Protein AF-A0A6G1SBU9-F1 (afdb_monomer)

Solvent-accessible surface area (backbone atoms only — not comparable to full-atom values): 5560 Å² total; per-residue (Å²): 128,85,76,82,68,71,67,60,79,67,58,42,34,55,51,38,21,52,52,28,23,51,51,21,31,54,54,24,31,58,53,29,31,54,51,21,40,71,75,35,59,92,93,43,31,70,62,36,14,54,49,35,21,64,63,46,6,53,53,39,7,52,53,33,16,53,50,33,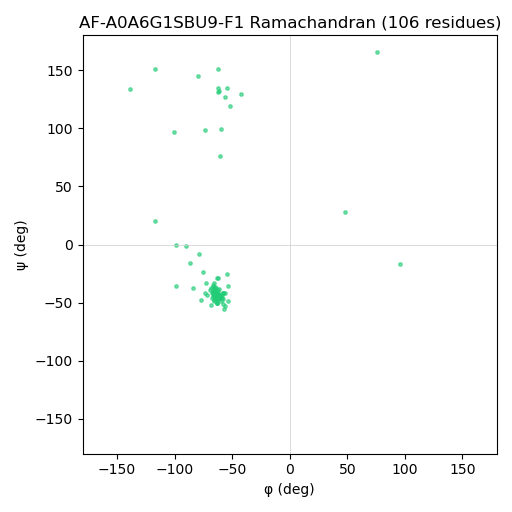31,43,27,41,49,44,33,49,50,47,34,70,73,64,75,52,93,52,74,65,45,57,54,50,16,50,51,49,37,52,49,58,58,46,61,76,70,50,90,130

pLDDT: mean 87.03, std 11.79, range [35.06, 96.56]

Structure (mmCIF, N/CA/C/O backbone):
data_AF-A0A6G1SBU9-F1
#
_entry.id   AF-A0A6G1SBU9-F1
#
loop_
_atom_site.group_PDB
_atom_site.id
_atom_site.type_sy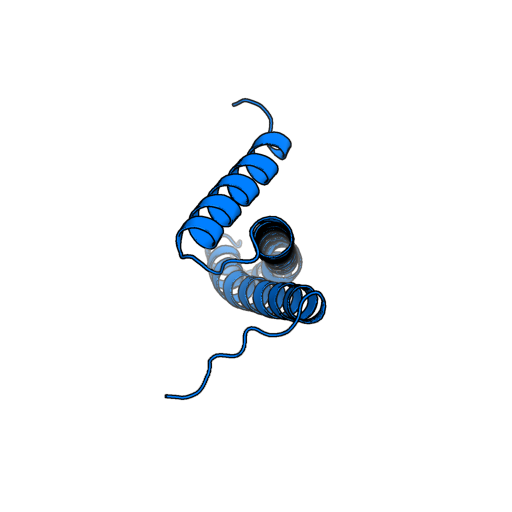mbol
_atom_site.label_atom_id
_atom_site.label_alt_id
_atom_site.label_comp_id
_atom_site.label_asym_id
_atom_site.label_entity_id
_atom_site.label_seq_id
_atom_site.pdbx_PDB_ins_code
_atom_site.Cartn_x
_atom_site.Cartn_y
_atom_site.Cartn_z
_atom_site.occupancy
_atom_site.B_iso_or_equiv
_atom_site.auth_seq_id
_atom_site.auth_comp_id
_atom_site.auth_asym_id
_atom_site.auth_atom_id
_atom_site.pdbx_PDB_model_num
ATOM 1 N N . MET A 1 1 ? 21.109 -22.240 -9.645 1.00 37.34 1 MET A N 1
ATOM 2 C CA . MET A 1 1 ? 20.525 -21.062 -8.979 1.00 37.34 1 MET A CA 1
ATOM 3 C C . MET A 1 1 ? 19.220 -20.836 -9.688 1.00 37.34 1 MET A C 1
ATOM 5 O O . MET A 1 1 ? 19.272 -20.622 -10.890 1.00 37.34 1 MET A O 1
ATOM 9 N N . GLU A 1 2 ? 18.099 -21.092 -9.016 1.00 35.06 2 GLU A N 1
ATOM 10 C CA . GLU A 1 2 ? 16.778 -20.955 -9.627 1.00 35.06 2 GLU A CA 1
ATOM 11 C C . GLU A 1 2 ? 16.678 -19.568 -10.245 1.00 35.06 2 GLU A C 1
ATOM 13 O O . GLU A 1 2 ? 16.884 -18.556 -9.573 1.00 35.06 2 GLU A O 1
ATOM 18 N N . GLU A 1 3 ? 16.467 -19.544 -11.554 1.00 39.59 3 GLU A N 1
ATOM 19 C CA . GLU A 1 3 ? 16.131 -18.342 -12.283 1.00 39.59 3 GLU A CA 1
ATOM 20 C C . GLU A 1 3 ? 14.836 -17.840 -11.654 1.00 39.59 3 GLU A C 1
ATOM 22 O O . GLU A 1 3 ? 13.767 -18.406 -11.892 1.00 39.59 3 GLU A O 1
ATOM 27 N N . TYR A 1 4 ? 14.955 -16.846 -10.765 1.00 46.00 4 TYR A N 1
ATOM 28 C CA . TYR A 1 4 ? 13.854 -16.024 -10.277 1.00 46.00 4 TYR A CA 1
ATOM 29 C C . TYR A 1 4 ? 13.272 -15.336 -11.510 1.00 46.00 4 TYR A C 1
ATOM 31 O O . TYR A 1 4 ? 13.588 -14.195 -11.839 1.00 46.00 4 TYR A O 1
ATOM 39 N N . THR A 1 5 ? 12.521 -16.110 -12.283 1.00 52.94 5 THR A N 1
ATOM 40 C CA . THR A 1 5 ? 11.896 -15.683 -13.515 1.00 52.94 5 THR A CA 1
ATOM 41 C C . THR A 1 5 ? 10.760 -14.820 -13.028 1.00 52.94 5 THR A C 1
ATOM 43 O O . THR A 1 5 ? 9.754 -15.326 -12.531 1.00 52.94 5 THR A O 1
ATOM 46 N N . ARG A 1 6 ? 10.997 -13.507 -13.040 1.00 60.19 6 ARG A N 1
ATOM 47 C CA . ARG A 1 6 ? 10.010 -12.490 -12.700 1.00 60.19 6 ARG A CA 1
ATOM 48 C C . ARG A 1 6 ? 8.690 -12.888 -13.356 1.00 60.19 6 ARG A C 1
ATOM 50 O O . ARG A 1 6 ? 8.676 -13.198 -14.549 1.00 60.19 6 ARG A O 1
ATOM 57 N N . GLU A 1 7 ? 7.600 -12.900 -12.594 1.00 67.38 7 GLU A N 1
ATOM 58 C CA . GLU A 1 7 ? 6.302 -13.197 -13.190 1.00 67.38 7 GLU A CA 1
ATOM 59 C C . GLU A 1 7 ? 6.047 -12.246 -14.370 1.00 67.38 7 GLU A C 1
ATOM 61 O O . GLU A 1 7 ? 6.307 -11.038 -14.254 1.00 67.38 7 GLU A O 1
ATOM 66 N N . PRO A 1 8 ? 5.569 -12.759 -15.517 1.00 77.06 8 PRO A N 1
ATOM 67 C CA . PRO A 1 8 ? 5.396 -11.941 -16.702 1.00 77.06 8 PRO A CA 1
ATOM 68 C C . PRO A 1 8 ? 4.380 -10.827 -16.432 1.00 77.06 8 PRO A C 1
ATOM 70 O O . PRO A 1 8 ? 3.268 -11.061 -15.950 1.00 77.06 8 PRO A O 1
ATOM 73 N N . CYS A 1 9 ? 4.738 -9.591 -16.782 1.00 82.19 9 CYS A N 1
ATOM 74 C CA . CYS A 1 9 ? 3.768 -8.503 -16.855 1.00 82.19 9 CYS A CA 1
ATOM 75 C C . CYS A 1 9 ? 2.720 -8.871 -17.932 1.00 82.19 9 CYS A C 1
ATOM 77 O O . CYS A 1 9 ? 3.113 -9.274 -19.028 1.00 82.19 9 CYS A O 1
ATOM 79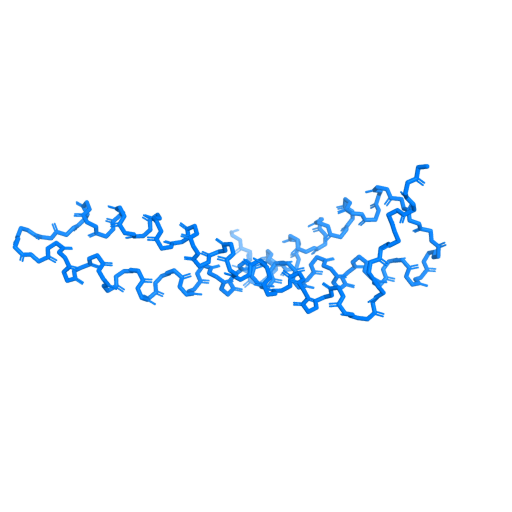 N N . PRO A 1 10 ? 1.403 -8.754 -17.671 1.00 84.56 10 PRO A N 1
ATOM 80 C CA . PRO A 1 10 ? 0.774 -7.994 -16.589 1.00 84.56 10 PRO A CA 1
ATOM 81 C C . PRO A 1 10 ? 0.354 -8.810 -15.353 1.00 84.56 10 PRO A C 1
ATOM 83 O O . PRO A 1 10 ? -0.187 -8.215 -14.424 1.00 84.56 10 PRO A O 1
ATOM 86 N N . TYR A 1 11 ? 0.571 -10.130 -15.315 1.00 87.06 11 TYR A N 1
ATOM 87 C CA . TYR A 1 11 ? 0.057 -10.995 -14.240 1.00 87.06 11 TYR A CA 1
ATOM 88 C C . TYR A 1 11 ? 0.555 -10.554 -12.858 1.00 87.06 11 TYR A C 1
ATOM 90 O O . TYR A 1 11 ? -0.235 -10.397 -11.927 1.00 87.06 11 TYR A O 1
ATOM 98 N N . ARG A 1 12 ? 1.835 -10.182 -12.793 1.00 86.69 12 ARG A N 1
ATOM 99 C CA . ARG A 1 12 ? 2.488 -9.629 -11.605 1.00 86.69 12 ARG A CA 1
ATOM 100 C C . ARG A 1 12 ? 1.779 -8.416 -11.001 1.00 86.69 12 ARG A C 1
ATOM 102 O O . ARG A 1 12 ? 1.742 -8.263 -9.790 1.00 86.69 12 ARG A O 1
ATOM 109 N N . ILE A 1 13 ? 1.193 -7.547 -11.830 1.00 89.00 13 ILE A N 1
ATOM 110 C CA . ILE A 1 13 ? 0.462 -6.368 -11.339 1.00 89.00 13 ILE A CA 1
ATOM 111 C C . ILE A 1 13 ? -0.778 -6.818 -10.560 1.00 89.00 13 ILE A C 1
ATOM 113 O O . ILE A 1 13 ? -1.091 -6.248 -9.520 1.00 89.00 13 ILE A O 1
ATOM 117 N N . GLY A 1 14 ? -1.482 -7.838 -11.057 1.00 90.88 14 GLY A N 1
ATOM 118 C CA . GLY A 1 14 ? -2.645 -8.401 -10.377 1.00 90.88 14 GLY A CA 1
ATOM 119 C C . GLY A 1 14 ? -2.274 -9.045 -9.044 1.00 90.88 14 GLY A C 1
ATOM 120 O O . GLY A 1 14 ? -2.933 -8.772 -8.039 1.00 90.88 14 GLY A O 1
ATOM 121 N N . ASP A 1 15 ? -1.201 -9.839 -9.031 1.00 92.00 15 ASP A N 1
ATOM 122 C CA . ASP A 1 15 ? -0.718 -10.500 -7.816 1.00 92.00 15 ASP A CA 1
ATOM 123 C C . ASP A 1 15 ? -0.226 -9.489 -6.765 1.00 92.00 15 ASP A C 1
ATOM 125 O O . ASP A 1 15 ? -0.635 -9.546 -5.603 1.00 92.00 15 ASP A O 1
ATOM 129 N N . ASP A 1 16 ? 0.534 -8.470 -7.178 1.00 92.31 16 ASP A N 1
ATOM 130 C CA . ASP A 1 16 ? 1.025 -7.412 -6.286 1.00 92.31 16 ASP A CA 1
ATOM 131 C C . ASP A 1 16 ? -0.116 -6.549 -5.720 1.00 92.31 16 ASP A C 1
ATOM 133 O O . ASP A 1 16 ? -0.096 -6.176 -4.547 1.00 92.31 16 ASP A O 1
ATOM 137 N N . ILE A 1 17 ? -1.157 -6.249 -6.509 1.00 94.62 17 ILE A N 1
ATOM 138 C CA . ILE A 1 17 ? -2.348 -5.536 -6.011 1.00 94.62 17 ILE A CA 1
ATOM 139 C C . ILE A 1 17 ? -3.080 -6.383 -4.968 1.00 94.62 17 ILE A C 1
ATOM 141 O O . ILE A 1 17 ? -3.471 -5.866 -3.916 1.00 94.62 17 ILE A O 1
ATOM 145 N N . GLY A 1 18 ? -3.289 -7.670 -5.257 1.00 94.31 18 GLY A N 1
ATOM 146 C CA . GLY A 1 18 ? -4.016 -8.587 -4.382 1.00 94.31 18 GLY A CA 1
ATOM 147 C C . GLY A 1 18 ? -3.281 -8.836 -3.068 1.00 94.31 18 GLY A C 1
ATOM 148 O O . GLY A 1 18 ? -3.866 -8.697 -1.988 1.00 94.31 18 GLY A O 1
ATOM 149 N N . SER A 1 19 ? -1.987 -9.141 -3.148 1.00 94.25 19 SER A N 1
ATOM 150 C CA . SER A 1 19 ? -1.138 -9.367 -1.980 1.00 94.25 19 SER A CA 1
ATOM 151 C C . SER A 1 19 ? -0.981 -8.094 -1.142 1.00 94.25 19 SER A C 1
ATOM 153 O O . SER A 1 19 ? -1.159 -8.150 0.078 1.00 94.25 19 SER A O 1
ATOM 155 N N . ALA A 1 20 ? -0.780 -6.924 -1.761 1.00 95.19 20 ALA A N 1
ATOM 156 C CA . ALA A 1 20 ? -0.718 -5.651 -1.042 1.00 95.19 20 ALA A CA 1
ATOM 157 C C . ALA A 1 20 ? -2.056 -5.290 -0.376 1.00 95.19 20 ALA A C 1
ATOM 159 O O . ALA A 1 20 ? -2.070 -4.827 0.768 1.00 95.19 20 ALA A O 1
ATOM 160 N N . PHE A 1 21 ? -3.190 -5.546 -1.039 1.00 96.50 21 PHE A N 1
ATOM 161 C CA . PHE A 1 21 ? -4.513 -5.371 -0.438 1.00 96.50 21 PHE A CA 1
ATOM 162 C C . PHE A 1 21 ? -4.683 -6.248 0.805 1.00 96.50 21 PHE A C 1
ATOM 164 O O . PHE A 1 21 ? -5.094 -5.754 1.858 1.00 96.50 21 PHE A O 1
ATOM 171 N N . ALA A 1 22 ? -4.338 -7.534 0.700 1.00 96.56 22 ALA A N 1
ATOM 172 C CA . ALA A 1 22 ? -4.426 -8.477 1.808 1.00 96.56 22 ALA A CA 1
ATOM 173 C C . ALA A 1 22 ? -3.531 -8.047 2.981 1.00 96.56 22 ALA A C 1
ATOM 175 O O . ALA A 1 22 ? -3.999 -7.995 4.120 1.00 96.56 22 ALA A O 1
ATOM 176 N N . MET A 1 23 ? -2.282 -7.652 2.707 1.00 95.69 23 MET A N 1
ATOM 177 C CA . MET A 1 23 ? -1.367 -7.116 3.721 1.00 95.69 23 MET A CA 1
ATOM 178 C C . MET A 1 23 ? -1.945 -5.875 4.410 1.00 95.69 23 MET A C 1
ATOM 180 O O . MET A 1 23 ? -1.962 -5.804 5.641 1.00 95.69 23 MET A O 1
ATOM 184 N N . GLY A 1 24 ? -2.472 -4.917 3.643 1.00 95.06 24 GLY A N 1
ATOM 185 C CA . GLY A 1 24 ? -3.065 -3.696 4.186 1.00 95.06 24 GLY A CA 1
ATOM 186 C C . GLY A 1 24 ? -4.346 -3.949 4.986 1.00 95.06 24 GLY A C 1
ATOM 187 O O . GLY A 1 24 ? -4.574 -3.292 6.001 1.00 95.06 24 GLY A O 1
ATOM 188 N N . LEU A 1 25 ? -5.160 -4.929 4.588 1.00 96.38 25 LEU A N 1
ATOM 189 C CA . LEU A 1 25 ? -6.383 -5.302 5.298 1.00 96.38 25 LEU A CA 1
ATOM 190 C C . LEU A 1 25 ? -6.071 -6.019 6.615 1.00 96.38 25 LEU A C 1
ATOM 192 O O . LEU A 1 25 ? -6.660 -5.691 7.647 1.00 96.38 25 LEU A O 1
ATOM 196 N N . VAL A 1 26 ? -5.118 -6.954 6.613 1.00 96.31 26 VAL A N 1
ATOM 197 C CA . VAL A 1 26 ? -4.698 -7.674 7.824 1.00 96.31 26 VAL A CA 1
ATOM 198 C C . VAL A 1 26 ? -3.975 -6.725 8.780 1.00 96.31 26 VAL A C 1
ATOM 200 O O . VAL A 1 26 ? -4.403 -6.573 9.923 1.00 96.31 26 VAL A O 1
ATOM 203 N N . GLY A 1 27 ? -2.958 -5.998 8.314 1.00 94.62 27 GLY A N 1
ATOM 204 C CA . GLY A 1 27 ? -2.238 -5.021 9.136 1.00 94.62 27 GLY A CA 1
ATOM 205 C C . GLY A 1 27 ? -3.148 -3.898 9.642 1.00 94.62 27 GLY A C 1
ATOM 206 O O . GLY A 1 27 ? -3.136 -3.559 10.828 1.00 94.62 27 GLY A O 1
ATOM 207 N N . GLY A 1 28 ? -4.012 -3.377 8.768 1.00 94.44 28 GLY A N 1
ATOM 208 C CA . GLY A 1 28 ? -5.012 -2.373 9.115 1.00 94.44 28 GLY A CA 1
ATOM 209 C C . GLY A 1 28 ? -6.024 -2.888 10.135 1.00 94.44 28 GLY A C 1
ATOM 210 O O . GLY A 1 28 ? -6.360 -2.171 11.071 1.00 94.44 28 GLY A O 1
ATOM 211 N N . SER A 1 29 ? -6.498 -4.130 10.014 1.00 94.75 29 SER A N 1
ATOM 212 C CA . SER A 1 29 ? -7.462 -4.684 10.971 1.00 94.75 29 SER A CA 1
ATOM 213 C C . SER A 1 29 ? -6.853 -4.843 12.361 1.00 94.75 29 SER A C 1
ATOM 215 O O . SER A 1 29 ? -7.497 -4.457 13.331 1.00 94.75 29 SER A O 1
ATOM 217 N N . ILE A 1 30 ? -5.602 -5.295 12.476 1.00 95.38 30 ILE A N 1
ATOM 218 C CA . ILE A 1 30 ? -4.900 -5.394 13.765 1.00 95.38 30 ILE A CA 1
ATOM 219 C C . ILE A 1 30 ? -4.722 -4.001 14.387 1.00 95.38 30 ILE A C 1
ATOM 221 O O . ILE A 1 30 ? -5.108 -3.771 15.538 1.00 95.38 30 ILE A O 1
ATOM 225 N N . PHE A 1 31 ? -4.198 -3.043 13.617 1.00 93.88 31 PHE A N 1
ATOM 226 C CA . PHE A 1 31 ? -3.910 -1.697 14.117 1.00 93.88 31 PHE A CA 1
ATOM 227 C C . PHE A 1 31 ? -5.179 -0.921 14.505 1.00 93.88 31 PHE A C 1
ATOM 229 O O . PHE A 1 31 ? -5.246 -0.306 15.578 1.00 93.88 31 PHE A O 1
ATOM 236 N N . HIS A 1 32 ? -6.215 -0.977 13.662 1.00 94.62 32 HIS A N 1
ATOM 237 C CA . HIS A 1 32 ? -7.491 -0.303 13.913 1.00 94.62 32 HIS A CA 1
ATOM 238 C C . HIS A 1 32 ? -8.334 -1.025 14.966 1.00 94.62 32 HIS A C 1
ATOM 240 O O . HIS A 1 32 ? -9.104 -0.363 15.657 1.00 94.62 32 HIS A O 1
ATOM 246 N N . SER A 1 33 ? -8.139 -2.332 15.187 1.00 92.38 33 SER A N 1
ATOM 247 C CA . SER A 1 33 ? -8.738 -3.030 16.335 1.00 92.38 33 SER A CA 1
ATOM 248 C C . SER A 1 33 ? -8.204 -2.470 17.649 1.00 92.38 33 SER A C 1
ATOM 250 O O . SER A 1 33 ? -8.976 -2.090 18.531 1.00 92.38 33 SER A O 1
ATOM 252 N N . PHE A 1 34 ? -6.878 -2.362 17.775 1.00 92.81 34 PHE A N 1
ATOM 253 C CA . PHE A 1 34 ? -6.254 -1.845 18.991 1.00 92.81 34 PHE A CA 1
ATOM 254 C C . PHE A 1 34 ? -6.607 -0.373 19.226 1.00 92.81 34 PHE A C 1
ATOM 256 O O . PHE A 1 34 ? -7.022 0.013 20.322 1.00 92.81 34 PHE A O 1
ATOM 263 N N . THR A 1 35 ? -6.512 0.446 18.177 1.00 90.69 35 THR A N 1
ATOM 264 C CA . THR A 1 35 ? -6.855 1.872 18.242 1.00 90.69 35 THR A CA 1
ATOM 265 C C . THR A 1 35 ? -8.340 2.079 18.552 1.00 90.69 35 THR A C 1
ATOM 267 O O . THR A 1 35 ? -8.681 2.872 19.431 1.00 90.69 35 THR A O 1
ATOM 270 N N . GLY A 1 36 ? -9.225 1.322 17.897 1.00 90.44 36 GLY A N 1
ATOM 271 C CA . GLY A 1 36 ? -10.671 1.380 18.104 1.00 90.44 36 GLY A CA 1
ATOM 272 C C . GLY A 1 36 ? -11.099 0.919 19.495 1.00 90.44 36 GLY A C 1
ATOM 273 O O . GLY A 1 36 ? -12.036 1.484 20.053 1.00 90.44 36 GLY A O 1
ATOM 274 N N . TYR A 1 37 ? -10.390 -0.045 20.093 1.00 90.50 37 TYR A N 1
ATOM 275 C CA . TYR A 1 37 ? -10.625 -0.477 21.472 1.00 90.50 37 TYR A CA 1
ATOM 276 C C . TYR A 1 37 ? -10.126 0.550 22.499 1.00 90.50 37 TYR A C 1
ATOM 278 O O . TYR A 1 37 ? -10.814 0.818 23.487 1.00 90.50 37 TYR A O 1
ATOM 286 N N . LYS A 1 38 ? -8.945 1.145 22.270 1.00 89.88 38 LYS A N 1
ATOM 287 C CA . LYS A 1 38 ? -8.336 2.120 23.190 1.00 89.88 38 LYS A CA 1
ATOM 288 C C . LYS A 1 38 ? -9.112 3.438 23.247 1.00 89.88 38 LYS A C 1
ATOM 290 O O . LYS A 1 38 ? -9.240 4.015 24.321 1.00 89.88 38 LYS A O 1
ATOM 295 N N . ASN A 1 39 ? -9.647 3.889 22.113 1.00 89.50 39 ASN A N 1
ATOM 296 C CA . ASN A 1 39 ? -10.341 5.175 22.002 1.00 89.50 39 ASN A CA 1
ATOM 297 C C . ASN A 1 39 ? -11.857 5.092 22.279 1.00 89.50 39 ASN A C 1
ATOM 299 O O . ASN A 1 39 ? -12.545 6.109 22.228 1.00 89.50 39 ASN A O 1
ATOM 303 N N . ALA A 1 40 ? -12.397 3.903 22.565 1.00 89.06 40 ALA A N 1
ATOM 304 C CA . ALA A 1 40 ? -13.829 3.709 22.779 1.00 89.06 40 ALA A CA 1
ATOM 305 C C . ALA A 1 40 ? -14.308 4.111 24.183 1.00 89.06 40 ALA A C 1
ATOM 307 O O . ALA A 1 40 ? -13.649 3.852 25.193 1.00 89.06 40 ALA A O 1
ATOM 308 N N . ALA A 1 41 ? -15.532 4.644 24.256 1.00 85.81 41 ALA A N 1
ATOM 309 C CA . ALA A 1 41 ? -16.225 4.898 25.516 1.00 85.81 41 ALA A CA 1
ATOM 310 C C . ALA A 1 41 ? -16.486 3.596 26.307 1.00 85.81 41 ALA A C 1
ATOM 312 O O . ALA A 1 41 ? -16.661 2.509 25.739 1.00 85.81 41 ALA A O 1
ATOM 313 N N . LYS A 1 42 ? -16.536 3.700 27.645 1.00 83.50 42 LYS A N 1
ATOM 314 C CA . LYS A 1 42 ? -16.847 2.562 28.530 1.00 83.50 42 LYS A CA 1
ATOM 315 C C . LYS A 1 42 ? -18.203 1.954 28.136 1.00 83.50 42 LYS A C 1
ATOM 317 O O . LYS A 1 42 ? -19.192 2.667 28.039 1.00 83.50 42 LYS A O 1
ATOM 322 N N . GLY A 1 43 ? -18.230 0.641 27.896 1.00 83.94 43 GLY A N 1
ATOM 323 C CA . GLY A 1 43 ? -19.438 -0.110 27.521 1.00 83.94 43 GLY A CA 1
ATOM 324 C C . GLY A 1 43 ? -19.647 -0.336 26.017 1.00 83.94 43 GLY A C 1
ATOM 325 O O . GLY A 1 43 ? -20.375 -1.252 25.660 1.00 83.94 43 GLY A O 1
ATOM 326 N N . GLN A 1 44 ? -18.967 0.401 25.128 1.00 89.38 44 GLN A N 1
ATOM 327 C CA . GLN A 1 44 ? -19.102 0.234 23.664 1.00 89.38 44 GLN A CA 1
ATOM 328 C C . GLN A 1 44 ? -17.807 -0.200 22.964 1.00 89.38 44 GLN A C 1
ATOM 330 O O . GLN A 1 44 ? -17.658 -0.057 21.751 1.00 89.38 44 GLN A O 1
ATOM 335 N N . LYS A 1 45 ? -16.858 -0.763 23.717 1.00 88.81 45 LYS A N 1
ATOM 336 C CA . LYS A 1 45 ? -15.517 -1.081 23.209 1.00 88.81 45 LYS A CA 1
ATOM 337 C C . LYS A 1 45 ? -15.521 -2.043 22.023 1.00 88.81 45 LYS A C 1
ATOM 339 O O . LYS A 1 45 ? -14.856 -1.778 21.029 1.00 88.81 45 LYS A O 1
ATOM 344 N N . LEU A 1 46 ? -16.303 -3.121 22.101 1.00 89.38 46 LEU A N 1
ATOM 345 C CA . LEU A 1 46 ? -16.389 -4.113 21.023 1.00 89.38 46 LEU A CA 1
ATOM 346 C C . LEU A 1 46 ? -17.085 -3.551 19.777 1.00 89.38 46 LEU A C 1
ATOM 348 O O . LEU A 1 46 ? -16.634 -3.791 18.662 1.00 89.38 46 LEU A O 1
ATOM 352 N N . VAL A 1 47 ? -18.137 -2.750 19.958 1.00 91.50 47 VAL A N 1
ATOM 353 C CA . VAL A 1 47 ? -18.870 -2.123 18.845 1.00 91.50 47 VAL A CA 1
ATOM 354 C C . VAL A 1 47 ? -17.989 -1.101 18.123 1.00 91.50 47 VAL A C 1
ATOM 356 O O . VAL A 1 47 ? -17.923 -1.097 16.895 1.00 91.50 47 VAL A O 1
ATOM 359 N N . SER A 1 48 ? -17.265 -0.273 18.879 1.00 91.12 48 SER A N 1
ATOM 360 C CA . SER A 1 48 ? -16.319 0.709 18.339 1.00 91.12 48 SER A CA 1
ATOM 361 C C . SER A 1 48 ? -15.155 0.035 17.610 1.00 91.12 48 SER A C 1
ATOM 363 O O . SER A 1 48 ? -14.829 0.421 16.491 1.00 91.12 48 SER A O 1
ATOM 365 N N . MET A 1 49 ? -14.584 -1.023 18.195 1.00 92.19 49 MET A N 1
ATOM 366 C CA . MET A 1 49 ? -13.537 -1.829 17.565 1.00 92.19 49 MET A CA 1
ATOM 367 C C . MET A 1 49 ? -13.998 -2.387 16.213 1.00 92.19 49 MET A C 1
ATOM 369 O O . MET A 1 49 ? -13.348 -2.156 15.199 1.00 92.19 49 MET A O 1
ATOM 373 N N . MET A 1 50 ? -15.153 -3.058 16.174 1.00 92.06 50 MET A N 1
ATOM 374 C CA . MET A 1 50 ? -15.696 -3.632 14.937 1.00 92.06 50 MET A CA 1
ATOM 375 C C . MET A 1 50 ? -15.982 -2.563 13.875 1.00 92.06 50 MET A C 1
ATOM 377 O O . MET A 1 50 ? -15.736 -2.783 12.687 1.00 92.06 50 MET A O 1
ATOM 381 N N . LYS A 1 51 ? -16.479 -1.393 14.293 1.00 93.06 51 LYS A N 1
ATOM 382 C CA . LYS A 1 51 ? -16.753 -0.265 13.397 1.00 93.06 51 LYS A CA 1
ATOM 383 C C . LYS A 1 51 ? -15.469 0.306 12.793 1.00 93.06 51 LYS A C 1
ATOM 385 O O . LYS A 1 51 ? -15.417 0.498 11.579 1.00 93.06 51 LYS A O 1
ATOM 390 N N . GLU A 1 52 ? -14.444 0.551 13.608 1.00 92.94 52 GLU A N 1
ATOM 391 C CA . GLU A 1 52 ? -13.160 1.080 13.132 1.00 92.94 52 GLU A CA 1
ATOM 392 C C . GLU A 1 52 ? -12.449 0.087 12.218 1.00 92.94 52 GLU A C 1
ATOM 394 O O . GLU A 1 52 ? -11.986 0.478 11.151 1.00 92.94 52 GLU A O 1
ATOM 399 N N . VAL A 1 53 ? -12.445 -1.207 12.555 1.00 94.75 53 VAL A N 1
ATOM 400 C CA . VAL A 1 53 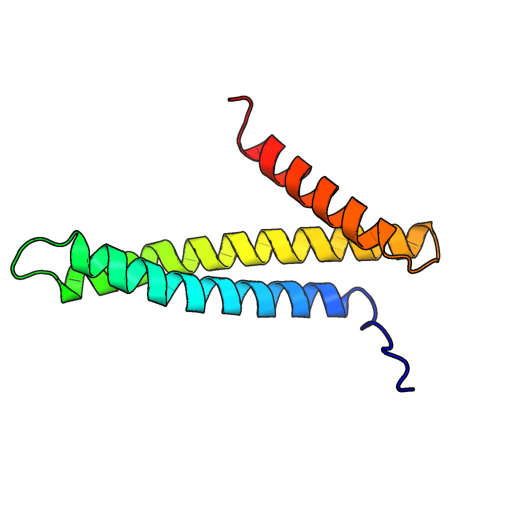? -11.898 -2.239 11.666 1.00 94.75 53 VAL A CA 1
ATOM 401 C C . VAL A 1 53 ? -12.603 -2.193 10.317 1.00 94.75 53 VAL A C 1
ATOM 403 O O . VAL A 1 53 ? -11.950 -1.982 9.304 1.00 94.75 53 VAL A O 1
ATOM 406 N N . ARG A 1 54 ? -13.936 -2.293 10.285 1.00 92.25 54 ARG A N 1
ATOM 407 C CA . ARG A 1 54 ? -14.691 -2.338 9.024 1.00 92.25 54 ARG A CA 1
ATOM 408 C C . ARG A 1 54 ? -14.458 -1.112 8.138 1.00 92.25 54 ARG A C 1
ATOM 410 O O . ARG A 1 54 ? -14.333 -1.252 6.922 1.00 92.25 54 ARG A O 1
ATOM 417 N N . MET A 1 55 ? -14.425 0.077 8.734 1.00 92.12 55 MET A N 1
ATOM 418 C CA . MET A 1 55 ? -14.322 1.329 7.984 1.00 92.12 55 MET A CA 1
ATOM 419 C C . MET A 1 55 ? -12.883 1.686 7.613 1.00 92.12 55 MET A C 1
ATOM 421 O O . MET A 1 55 ? -12.655 2.235 6.540 1.00 92.12 55 MET A O 1
ATOM 425 N N . ARG A 1 56 ? -11.909 1.420 8.489 1.00 93.88 56 ARG A N 1
ATOM 426 C CA . ARG A 1 56 ? -10.528 1.882 8.306 1.00 93.88 56 ARG A CA 1
ATOM 427 C C . ARG A 1 56 ? -9.606 0.816 7.741 1.00 93.88 56 ARG A C 1
ATOM 429 O O . ARG A 1 56 ? -8.752 1.171 6.935 1.00 93.88 56 ARG A O 1
ATOM 436 N N . SER A 1 57 ? -9.765 -0.461 8.105 1.00 93.12 57 SER A N 1
ATOM 437 C CA . SER A 1 57 ? -8.883 -1.515 7.577 1.00 93.12 57 SER A CA 1
ATOM 438 C C . SER A 1 57 ? -9.053 -1.693 6.072 1.00 93.12 57 SER A C 1
ATOM 440 O O . SER A 1 57 ? -8.071 -1.882 5.363 1.00 93.12 57 SER A O 1
ATOM 442 N N . THR A 1 58 ? -10.282 -1.549 5.572 1.00 92.62 58 THR A N 1
ATOM 443 C CA . THR A 1 58 ? -10.599 -1.590 4.139 1.00 92.62 58 THR A CA 1
ATOM 444 C C . THR A 1 58 ? -9.972 -0.412 3.396 1.00 92.62 58 THR A C 1
ATOM 446 O O . THR A 1 58 ? -9.350 -0.613 2.357 1.00 92.62 58 THR A O 1
ATOM 449 N N . LEU A 1 59 ? -10.045 0.802 3.955 1.00 94.81 59 LEU A N 1
ATOM 450 C CA . LEU A 1 59 ? -9.374 1.982 3.398 1.00 94.81 59 LEU A CA 1
ATOM 451 C C . LEU A 1 59 ? -7.851 1.812 3.367 1.00 94.81 59 LEU A C 1
ATOM 453 O O . LEU A 1 59 ? -7.230 2.119 2.352 1.00 94.81 59 LEU A O 1
ATOM 457 N N . THR A 1 60 ? -7.253 1.292 4.442 1.00 94.69 60 THR A N 1
ATOM 458 C CA . THR A 1 60 ? -5.819 0.975 4.479 1.00 94.69 60 THR A CA 1
ATOM 459 C C . THR A 1 60 ? -5.467 -0.081 3.427 1.00 94.69 60 THR A C 1
ATOM 461 O O . THR A 1 60 ? -4.532 0.128 2.662 1.00 94.69 60 THR A O 1
ATOM 464 N N . GLY A 1 61 ? -6.251 -1.155 3.301 1.00 95.19 61 GLY A N 1
ATOM 465 C CA . GLY A 1 61 ? -6.085 -2.165 2.251 1.00 95.19 61 GLY A CA 1
ATOM 466 C C . GLY A 1 61 ? -6.072 -1.563 0.846 1.00 95.19 61 GLY A C 1
ATOM 467 O O . GLY A 1 61 ? -5.153 -1.823 0.077 1.00 95.19 61 GLY A O 1
ATOM 468 N N . VAL A 1 62 ? -7.036 -0.695 0.521 1.00 94.69 62 VAL A N 1
ATOM 469 C CA . VAL A 1 62 ? -7.104 -0.031 -0.795 1.00 94.69 62 VAL A CA 1
ATOM 470 C C . VAL A 1 62 ? -5.908 0.895 -1.034 1.00 94.69 62 VAL A C 1
ATOM 472 O O . VAL A 1 62 ? -5.402 0.959 -2.152 1.00 94.69 62 VAL A O 1
ATOM 475 N N . GLN A 1 63 ? -5.419 1.596 -0.008 1.00 93.56 63 GLN A N 1
ATOM 476 C CA . GLN A 1 63 ? -4.222 2.435 -0.134 1.00 93.56 63 GLN A CA 1
ATOM 477 C C . GLN A 1 63 ? -2.967 1.608 -0.435 1.00 93.56 63 GLN A C 1
ATOM 479 O O . GLN A 1 63 ? -2.192 1.985 -1.313 1.00 93.56 63 GLN A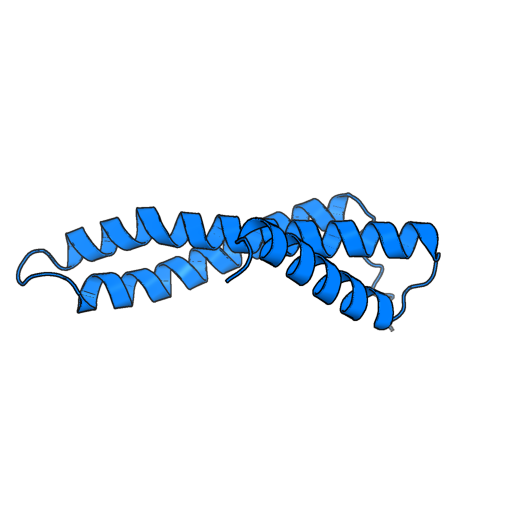 O 1
ATOM 484 N N . PHE A 1 64 ? -2.792 0.470 0.241 1.00 94.56 64 PHE A N 1
ATOM 485 C CA . PHE A 1 64 ? -1.697 -0.459 -0.042 1.00 94.56 64 PHE A CA 1
ATOM 486 C C . PHE A 1 64 ? -1.830 -1.092 -1.430 1.00 94.56 64 PHE A C 1
ATOM 488 O O . PHE A 1 64 ? -0.846 -1.160 -2.157 1.00 94.56 64 PHE A O 1
ATOM 495 N N . ALA A 1 65 ? -3.044 -1.471 -1.835 1.00 95.25 65 ALA A N 1
ATOM 496 C CA . ALA A 1 65 ? -3.327 -1.989 -3.171 1.00 95.25 65 ALA A CA 1
ATOM 497 C C . ALA A 1 65 ? -2.979 -0.971 -4.269 1.00 95.25 65 ALA A C 1
ATOM 499 O O . ALA A 1 65 ? -2.339 -1.313 -5.260 1.00 95.25 65 ALA A O 1
ATOM 500 N N . ALA A 1 66 ? -3.357 0.297 -4.079 1.00 93.88 66 ALA A N 1
ATOM 501 C CA . ALA A 1 66 ? -3.028 1.373 -5.010 1.00 93.88 66 ALA A CA 1
ATOM 502 C C . ALA A 1 66 ? -1.514 1.615 -5.087 1.00 93.88 66 ALA A C 1
ATOM 504 O O . ALA A 1 66 ? -0.982 1.810 -6.178 1.00 93.88 66 ALA A O 1
ATOM 505 N N . TRP A 1 67 ? -0.821 1.581 -3.944 1.00 93.81 67 TRP A N 1
ATOM 506 C CA . TRP A 1 67 ? 0.635 1.704 -3.898 1.00 93.81 67 TRP A CA 1
ATOM 507 C C . TRP A 1 67 ? 1.326 0.537 -4.619 1.00 93.81 67 TRP A C 1
ATOM 509 O O . TRP A 1 67 ? 2.136 0.785 -5.509 1.00 93.81 67 TRP A O 1
ATOM 519 N N . GLY A 1 68 ? 0.960 -0.711 -4.306 1.00 93.00 68 GLY A N 1
ATOM 520 C CA . GLY A 1 68 ? 1.518 -1.910 -4.942 1.00 93.00 68 GLY A CA 1
ATOM 521 C C . GLY A 1 68 ? 1.248 -1.947 -6.446 1.00 93.00 68 GLY A C 1
ATOM 522 O O . GLY A 1 68 ? 2.165 -2.136 -7.238 1.00 93.00 68 GLY A O 1
ATOM 523 N N . GLY A 1 69 ? 0.019 -1.633 -6.864 1.00 92.69 69 GLY A N 1
ATOM 524 C CA . GLY A 1 69 ? -0.337 -1.551 -8.280 1.00 92.69 69 GLY A CA 1
ATOM 525 C C . GLY A 1 69 ? 0.439 -0.476 -9.042 1.00 92.69 69 GLY A C 1
ATOM 526 O O . GLY A 1 69 ? 0.914 -0.728 -10.150 1.00 92.69 69 GLY A O 1
ATOM 527 N N . MET A 1 70 ? 0.620 0.717 -8.465 1.00 92.00 70 MET A N 1
ATOM 528 C CA . MET A 1 70 ? 1.434 1.767 -9.092 1.00 92.00 70 MET A CA 1
ATOM 529 C C . MET A 1 70 ? 2.913 1.389 -9.165 1.00 92.00 70 MET A C 1
ATOM 531 O O . MET A 1 70 ? 3.536 1.575 -10.208 1.00 92.00 70 MET A O 1
ATOM 535 N N . PHE A 1 71 ? 3.462 0.800 -8.103 1.00 93.38 71 PHE A N 1
ATOM 536 C CA . PHE A 1 71 ? 4.846 0.340 -8.094 1.00 93.38 71 PHE A CA 1
ATOM 537 C C . PHE A 1 71 ? 5.106 -0.668 -9.217 1.00 93.38 71 PHE A C 1
ATOM 539 O O . PHE A 1 71 ? 6.011 -0.471 -10.032 1.00 93.38 71 PHE A O 1
ATOM 546 N N . SER A 1 72 ? 4.273 -1.703 -9.309 1.00 91.12 72 SER A N 1
ATOM 547 C CA . SER A 1 72 ? 4.461 -2.795 -10.264 1.00 91.12 72 SER A CA 1
ATOM 548 C C . SER A 1 72 ? 4.155 -2.383 -11.699 1.00 91.12 72 SER A C 1
ATOM 550 O O . SER A 1 72 ? 4.841 -2.825 -12.617 1.00 91.12 72 SER A O 1
ATOM 552 N N . THR A 1 73 ? 3.190 -1.482 -11.920 1.00 91.25 73 THR A N 1
ATOM 553 C CA . THR A 1 73 ? 2.944 -0.910 -13.258 1.00 91.25 73 THR A CA 1
ATOM 554 C C . THR A 1 73 ? 4.124 -0.072 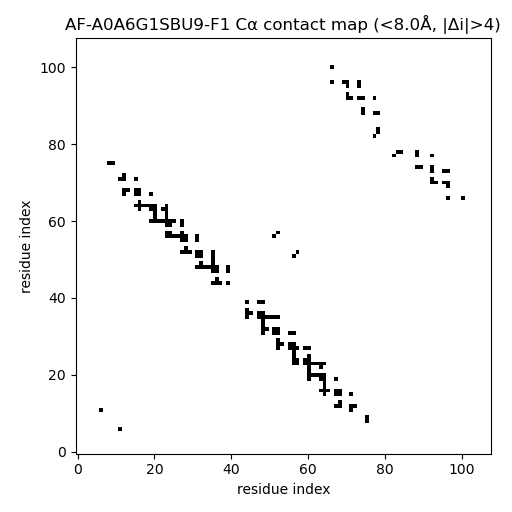-13.740 1.00 91.25 73 THR A C 1
ATOM 556 O O . THR A 1 73 ? 4.571 -0.256 -14.872 1.00 91.25 73 THR A O 1
ATOM 559 N N . ILE A 1 74 ? 4.676 0.807 -12.896 1.00 91.19 74 ILE A N 1
ATOM 560 C CA . ILE A 1 74 ? 5.837 1.630 -13.260 1.00 91.19 74 ILE A CA 1
ATOM 561 C C . ILE A 1 74 ? 7.067 0.749 -13.503 1.00 91.19 74 ILE A C 1
ATOM 563 O O . ILE A 1 74 ? 7.778 0.952 -14.486 1.00 91.19 74 ILE A O 1
ATOM 567 N N . ASP A 1 75 ? 7.303 -0.246 -12.649 1.00 89.88 75 ASP A N 1
ATOM 568 C CA . ASP A 1 75 ? 8.410 -1.193 -12.797 1.00 89.88 75 ASP A CA 1
ATOM 569 C C . ASP A 1 75 ? 8.294 -2.011 -14.098 1.00 89.88 75 ASP A C 1
ATOM 571 O O . ASP A 1 75 ? 9.243 -2.053 -14.883 1.00 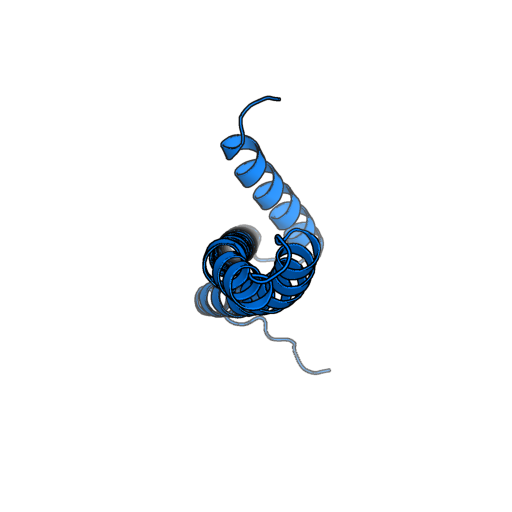89.88 75 ASP A O 1
ATOM 575 N N . CYS A 1 76 ? 7.111 -2.558 -14.402 1.00 88.50 76 CYS A N 1
ATOM 576 C CA . CYS A 1 76 ? 6.838 -3.237 -15.673 1.00 88.50 76 CYS A CA 1
ATOM 577 C C . CYS A 1 76 ? 7.073 -2.317 -16.888 1.00 88.50 76 CYS A C 1
ATOM 579 O O . CYS A 1 76 ? 7.679 -2.742 -17.874 1.00 88.50 76 CYS A O 1
ATOM 581 N N . CYS A 1 77 ? 6.652 -1.049 -16.824 1.00 87.94 77 CYS A N 1
ATOM 582 C CA . CYS A 1 77 ? 6.903 -0.068 -17.886 1.00 87.94 77 CYS A CA 1
ATOM 583 C C . CYS A 1 77 ? 8.401 0.217 -18.075 1.00 87.94 77 CYS A C 1
ATOM 585 O O . CYS A 1 77 ? 8.885 0.277 -19.207 1.00 87.94 77 CYS A O 1
ATOM 587 N N . LEU A 1 78 ? 9.156 0.370 -16.984 1.00 86.75 78 LEU A N 1
ATOM 588 C CA . LEU A 1 78 ? 10.599 0.618 -17.041 1.00 86.75 78 LEU A CA 1
ATOM 589 C C . LEU A 1 78 ? 11.358 -0.574 -17.629 1.00 86.75 78 LEU A C 1
ATOM 591 O O . LEU A 1 78 ? 12.249 -0.372 -18.458 1.00 86.75 78 LEU A O 1
ATOM 595 N N . VAL A 1 79 ? 10.986 -1.800 -17.253 1.00 86.06 79 VAL A N 1
ATOM 596 C CA . VAL A 1 79 ? 11.562 -3.023 -17.829 1.00 86.06 79 VAL A CA 1
ATOM 597 C C . VAL A 1 79 ? 11.227 -3.132 -19.320 1.00 86.06 79 VAL A C 1
ATOM 599 O O . VAL A 1 79 ? 12.120 -3.427 -20.112 1.00 86.06 79 VAL A O 1
ATOM 602 N N . ALA A 1 80 ? 9.999 -2.807 -19.736 1.00 84.12 80 ALA A N 1
ATOM 603 C CA . ALA A 1 80 ? 9.607 -2.832 -21.148 1.00 84.12 80 ALA A CA 1
ATOM 604 C C . ALA A 1 80 ? 10.412 -1.844 -22.016 1.00 84.12 80 ALA A C 1
ATOM 606 O O . ALA A 1 80 ? 10.801 -2.178 -23.135 1.00 84.12 80 ALA A O 1
ATOM 607 N N . ILE A 1 81 ? 10.700 -0.644 -21.496 1.00 86.12 81 ILE A N 1
ATOM 608 C CA . ILE A 1 81 ? 11.460 0.390 -22.217 1.00 86.12 81 ILE A CA 1
ATOM 609 C C . ILE A 1 81 ? 12.959 0.076 -22.222 1.00 86.12 81 ILE A C 1
ATOM 611 O O . ILE A 1 81 ? 13.612 0.158 -23.261 1.00 86.12 81 ILE A O 1
ATOM 615 N N . ARG A 1 82 ? 13.526 -0.265 -21.059 1.00 84.12 82 ARG A N 1
ATOM 616 C CA . ARG A 1 82 ? 14.980 -0.419 -20.891 1.00 84.12 82 ARG A CA 1
ATOM 617 C C . ARG A 1 82 ? 15.485 -1.815 -21.239 1.00 84.12 82 ARG A C 1
ATOM 619 O O . ARG A 1 82 ? 16.693 -1.974 -21.393 1.00 84.12 82 ARG A O 1
ATOM 626 N N . LYS A 1 83 ? 14.593 -2.811 -21.327 1.00 81.00 83 LYS A N 1
ATOM 627 C CA . LYS A 1 83 ? 14.901 -4.240 -21.535 1.00 81.00 83 LYS A CA 1
ATOM 628 C C . LYS A 1 83 ? 16.004 -4.765 -20.608 1.00 81.00 83 LYS A C 1
ATOM 630 O O . LYS A 1 83 ? 16.753 -5.669 -20.967 1.00 81.00 83 LYS A O 1
ATOM 635 N N . LYS A 1 84 ? 16.131 -4.158 -19.428 1.00 77.00 84 LYS A N 1
ATOM 636 C CA . LYS A 1 84 ? 17.155 -4.462 -18.434 1.00 77.00 84 LYS A CA 1
ATOM 637 C C . LYS A 1 84 ? 16.526 -4.442 -17.056 1.00 77.00 84 LYS A C 1
ATOM 639 O O . LYS A 1 84 ? 15.806 -3.500 -16.720 1.00 77.00 84 LYS A O 1
ATOM 644 N N . GLU A 1 85 ? 16.834 -5.462 -16.271 1.00 74.62 85 GLU A N 1
ATOM 645 C CA . GLU A 1 85 ? 16.388 -5.588 -14.892 1.00 74.62 85 GLU A CA 1
ATOM 646 C C . GLU A 1 85 ? 17.519 -5.168 -13.953 1.00 74.62 85 GLU A C 1
ATOM 648 O O . GLU A 1 85 ? 18.424 -5.943 -13.663 1.00 74.62 85 GLU A O 1
ATOM 653 N N . ASP A 1 86 ? 17.481 -3.913 -13.502 1.00 78.88 86 ASP A N 1
ATOM 654 C CA . ASP A 1 86 ? 18.435 -3.374 -12.531 1.00 78.88 86 ASP A CA 1
ATOM 655 C C . ASP A 1 86 ? 17.711 -2.959 -11.239 1.00 78.88 86 ASP A C 1
ATOM 657 O O . ASP A 1 86 ? 16.577 -2.471 -11.310 1.00 78.88 86 ASP A O 1
ATOM 661 N N . PRO A 1 87 ? 18.382 -2.997 -10.070 1.00 83.00 87 PRO A N 1
ATOM 662 C CA . PRO A 1 87 ? 17.857 -2.431 -8.821 1.00 83.00 87 PRO A CA 1
ATOM 663 C C . PRO A 1 87 ? 17.449 -0.952 -8.932 1.00 83.00 87 PRO A C 1
ATOM 665 O O . PRO A 1 87 ? 16.580 -0.480 -8.202 1.00 83.00 87 PRO A O 1
ATOM 668 N N . LEU A 1 88 ? 18.044 -0.218 -9.879 1.00 84.19 88 LEU A N 1
ATOM 669 C CA . LEU A 1 88 ? 17.685 1.169 -10.177 1.00 84.19 88 LEU A CA 1
ATOM 670 C C . LEU A 1 88 ? 16.249 1.319 -10.693 1.00 84.19 88 LEU A C 1
ATOM 672 O O . LEU A 1 88 ? 15.645 2.360 -10.449 1.00 84.19 88 LEU A O 1
ATOM 676 N N . ASN A 1 89 ? 15.687 0.308 -11.365 1.00 85.31 89 ASN A N 1
ATOM 677 C CA . ASN A 1 89 ? 14.290 0.352 -11.799 1.00 85.31 89 ASN A CA 1
ATOM 678 C C . ASN A 1 89 ? 13.354 0.319 -10.590 1.00 85.31 89 ASN A C 1
ATOM 680 O O . ASN A 1 89 ? 12.442 1.135 -10.536 1.00 85.31 89 A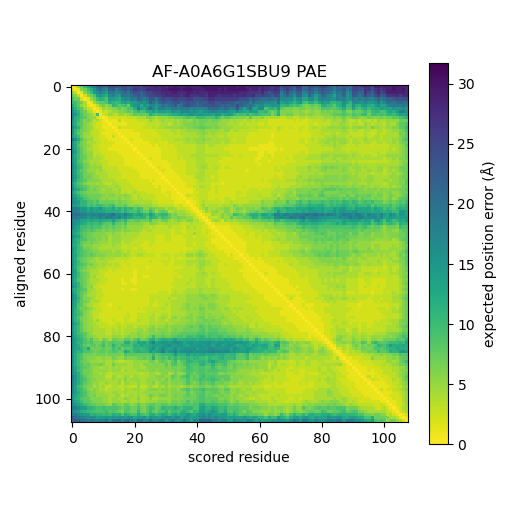SN A O 1
ATOM 684 N N . SER A 1 90 ? 13.647 -0.518 -9.589 1.00 85.19 90 SER A N 1
ATOM 685 C CA . SER A 1 90 ? 12.879 -0.596 -8.340 1.00 85.19 90 SER A CA 1
ATOM 686 C C . SER A 1 90 ? 12.978 0.685 -7.502 1.00 85.19 90 SER A C 1
ATOM 688 O O . SER A 1 90 ? 12.000 1.123 -6.899 1.00 85.19 90 SER A O 1
ATOM 690 N N . ILE A 1 91 ? 14.155 1.321 -7.461 1.00 88.94 91 ILE A N 1
ATOM 691 C CA . ILE A 1 91 ? 14.329 2.607 -6.763 1.00 88.94 91 ILE A CA 1
ATOM 692 C C . ILE A 1 91 ? 13.545 3.708 -7.486 1.00 88.94 91 ILE A C 1
ATOM 694 O O . ILE A 1 91 ? 12.822 4.479 -6.852 1.00 88.94 91 ILE A O 1
ATOM 698 N N . ALA A 1 92 ? 13.654 3.765 -8.816 1.00 89.19 92 ALA A N 1
ATOM 699 C CA . ALA A 1 92 ? 12.941 4.742 -9.629 1.00 89.19 92 ALA A CA 1
ATOM 700 C C . ALA A 1 92 ? 11.419 4.542 -9.564 1.00 89.19 92 ALA A C 1
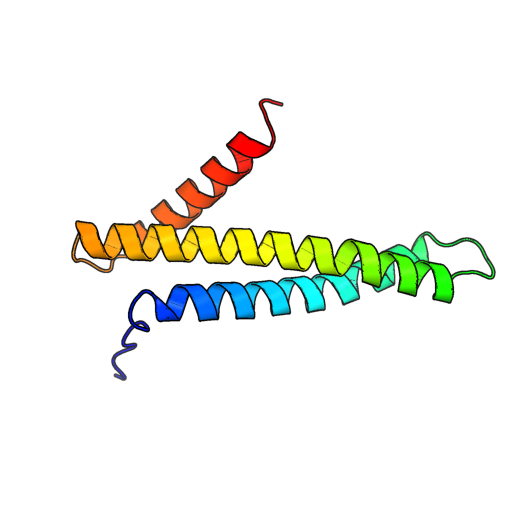ATOM 702 O O . ALA A 1 92 ? 10.691 5.520 -9.405 1.00 89.19 92 ALA A O 1
ATOM 703 N N . SER A 1 93 ? 10.927 3.302 -9.633 1.00 89.31 93 SER A N 1
ATOM 704 C CA . SER A 1 93 ? 9.497 2.994 -9.543 1.00 89.31 93 SER A CA 1
ATOM 705 C C . SER A 1 93 ? 8.927 3.322 -8.166 1.00 89.31 93 SER A C 1
ATOM 707 O O . SER A 1 93 ? 7.844 3.902 -8.084 1.00 89.31 93 SER A O 1
ATOM 709 N N . GLY A 1 94 ? 9.671 3.061 -7.087 1.00 90.75 94 GLY A N 1
ATOM 710 C CA . GLY A 1 94 ? 9.304 3.483 -5.734 1.00 90.75 94 GLY A CA 1
ATOM 711 C C . GLY A 1 94 ? 9.221 5.005 -5.599 1.00 90.75 94 GLY A C 1
ATOM 712 O O . GLY A 1 94 ? 8.222 5.531 -5.104 1.00 90.75 94 GLY A O 1
ATOM 713 N N . GLY A 1 95 ? 10.231 5.721 -6.104 1.00 91.62 95 GLY A N 1
ATOM 714 C CA . GLY A 1 95 ? 10.252 7.185 -6.117 1.00 91.62 95 GLY A CA 1
ATOM 715 C C . GLY A 1 95 ? 9.095 7.790 -6.918 1.00 91.62 95 GLY A C 1
ATOM 716 O O . GLY A 1 95 ? 8.407 8.684 -6.427 1.00 91.62 95 GLY A O 1
ATOM 717 N N . LEU A 1 96 ? 8.830 7.264 -8.117 1.00 91.12 96 LEU A N 1
ATOM 718 C CA . LEU A 1 96 ? 7.729 7.704 -8.980 1.00 91.12 96 LEU A CA 1
ATOM 719 C C . LEU A 1 96 ? 6.360 7.409 -8.363 1.00 91.12 96 LEU A C 1
ATOM 721 O O . LEU A 1 96 ? 5.494 8.279 -8.363 1.00 91.12 96 LEU A O 1
ATOM 725 N N . THR A 1 97 ? 6.175 6.226 -7.777 1.00 93.06 97 THR A N 1
ATOM 726 C CA . THR A 1 97 ? 4.937 5.868 -7.069 1.00 93.06 97 THR A CA 1
ATOM 727 C C . THR A 1 97 ? 4.675 6.829 -5.912 1.00 93.06 97 THR A C 1
ATOM 729 O O . THR A 1 97 ? 3.568 7.350 -5.768 1.00 93.06 97 THR A O 1
ATOM 732 N N . GLY A 1 98 ? 5.708 7.123 -5.115 1.00 91.12 98 GLY A N 1
ATOM 733 C CA . GLY A 1 98 ? 5.630 8.099 -4.030 1.00 91.12 98 GLY A CA 1
ATOM 734 C C . GLY A 1 98 ? 5.299 9.507 -4.526 1.00 91.12 98 GLY A C 1
ATOM 735 O O . GLY A 1 98 ? 4.421 10.159 -3.963 1.00 91.12 98 GLY A O 1
ATOM 736 N N . ALA A 1 99 ? 5.942 9.957 -5.607 1.00 90.50 99 ALA A N 1
ATOM 737 C CA . ALA A 1 99 ? 5.682 11.262 -6.210 1.00 90.50 99 ALA A CA 1
ATOM 738 C C . ALA A 1 99 ? 4.237 11.382 -6.727 1.00 90.50 99 ALA A C 1
ATOM 740 O O . ALA A 1 99 ? 3.562 12.366 -6.431 1.00 90.50 99 ALA A O 1
ATOM 741 N N . LEU A 1 100 ? 3.727 10.366 -7.431 1.00 89.38 100 LEU A N 1
ATOM 742 C CA . LEU A 1 100 ? 2.351 10.348 -7.943 1.00 89.38 100 LEU A CA 1
ATOM 743 C C . LEU A 1 100 ? 1.314 10.388 -6.815 1.00 89.38 100 LEU A C 1
ATOM 745 O O . LEU A 1 100 ? 0.337 11.136 -6.883 1.00 89.38 100 LEU A O 1
ATOM 749 N N . LEU A 1 101 ? 1.546 9.630 -5.743 1.00 87.94 101 LEU A N 1
ATOM 750 C CA . LEU A 1 101 ? 0.691 9.655 -4.557 1.00 87.94 101 LEU A CA 1
ATOM 751 C C . LEU A 1 101 ? 0.755 10.997 -3.814 1.00 87.94 101 LEU A C 1
ATOM 753 O O . LEU A 1 101 ? -0.267 11.475 -3.311 1.00 87.94 101 LEU A O 1
ATOM 757 N N . ALA A 1 102 ? 1.930 11.626 -3.766 1.00 88.31 102 ALA A N 1
ATOM 758 C CA . ALA A 1 102 ? 2.111 12.933 -3.147 1.00 88.31 102 ALA A CA 1
ATOM 759 C C . ALA A 1 102 ? 1.377 14.038 -3.920 1.00 88.31 102 ALA A C 1
ATOM 761 O O . ALA A 1 102 ? 0.709 14.858 -3.295 1.00 88.31 102 ALA A O 1
ATOM 762 N N . ILE A 1 103 ? 1.408 14.014 -5.260 1.00 87.81 103 ILE A N 1
ATOM 763 C CA . ILE A 1 103 ? 0.686 14.982 -6.108 1.00 87.81 103 ILE A CA 1
ATOM 764 C C . ILE A 1 103 ? -0.811 14.990 -5.780 1.00 87.81 103 ILE A C 1
ATOM 766 O O . ILE A 1 103 ? -1.413 16.055 -5.651 1.00 87.81 103 ILE A O 1
ATOM 770 N N . ARG A 1 104 ? -1.415 13.813 -5.566 1.00 82.44 104 ARG A N 1
ATOM 771 C CA . ARG A 1 104 ? -2.832 13.702 -5.182 1.00 82.44 104 ARG A CA 1
ATOM 772 C C . ARG A 1 104 ? -3.144 14.363 -3.834 1.00 82.44 104 ARG A C 1
ATOM 774 O O . ARG A 1 104 ? -4.275 14.790 -3.618 1.00 82.44 104 ARG A O 1
ATOM 781 N N . SER A 1 105 ? -2.177 14.423 -2.923 1.00 82.94 105 SER A N 1
ATOM 782 C CA . SER A 1 105 ? -2.374 14.999 -1.586 1.00 82.94 105 SER A CA 1
ATOM 783 C C . SER A 1 105 ? -2.348 16.532 -1.583 1.00 82.94 105 SER A C 1
ATOM 785 O O . SER A 1 105 ? -2.687 17.131 -0.566 1.00 82.94 105 SER A O 1
ATOM 787 N N . GLY A 1 106 ? -1.999 17.155 -2.715 1.00 82.12 106 GLY A N 1
ATOM 788 C CA . GLY A 1 106 ? -1.862 18.601 -2.854 1.00 82.12 106 GLY A CA 1
ATOM 789 C C . GLY A 1 106 ? -0.577 19.151 -2.218 1.00 82.12 106 GLY A C 1
ATOM 790 O O . GLY A 1 106 ? 0.100 18.448 -1.460 1.00 82.12 106 GLY A O 1
ATOM 791 N N . PRO A 1 107 ? -0.207 20.403 -2.539 1.00 79.38 107 PRO A N 1
ATOM 792 C CA . PRO A 1 107 ? 0.857 21.098 -1.827 1.00 79.38 107 PRO A CA 1
ATOM 793 C C . PRO A 1 107 ? 0.457 21.276 -0.355 1.00 79.38 107 PRO A C 1
ATOM 795 O O . PRO A 1 107 ? -0.684 21.633 -0.059 1.00 79.38 107 PRO A O 1
ATOM 798 N N . LYS A 1 108 ? 1.393 20.984 0.551 1.00 65.31 108 LYS A N 1
ATOM 799 C CA . LYS A 1 108 ? 1.266 21.293 1.979 1.00 65.31 108 LYS A CA 1
ATOM 800 C C . LYS A 1 108 ? 1.670 22.729 2.260 1.00 65.31 108 LYS A C 1
ATOM 802 O O . LYS A 1 108 ? 2.616 23.195 1.589 1.00 65.31 108 LYS A O 1
#

Nearest PDB structures (foldseek):
  8scx-assembly1_A  TM=9.256E-01  e=1.393E-07  Saccharomyces cerevisiae
  8scx-assembly1_B  TM=9.072E-01  e=1.802E-04  Saccharomyces cerevisiae
  8bef-assembly1_Y  TM=6.491E-01  e=6.663E-03  Arabidopsis thaliana
  7ard-assembly1_Y  TM=7.906E-01  e=8.249E-02  Polytomella sp. Pringsheim 198.80
  8iuf-assembly1_E9  TM=3.534E-01  e=5.879E+00  Euglena gracilis

Organism: NCBI:txid561515

Foldseek 3Di:
DPPPPPDDPPVQLVVQLVVQLVVLLVVFLVVLLVVQQVPDDPPCNVVSSVVSSVPGSNVSSNVSSLLSNQLVVQLNVCCVVVVDDDVVSSVVSNVVSVVVVVVVVPDD

Sequence (108 aa):
MEEYTREPCPYRIGDDIGSAFAMGLVGGSIFHSFTGYKNAAKGQKLVSMMKEVRMRSTLTGVQFAAWGGMFSTIDCCLVAIRKKEDPLNSIASGGLTGALLAIRSGPK

Secondary structure (DSSP, 8-state):
------PPTTHHHHHHHHHHHHHHHHHHHHHHHHHHHHTSPTT-HHHHHHHHIIIIIHHHHHHHHHHHHHHHHHHHHHHHHH----HHHHHHHHHHHHHHHHHHT---

Radius of gyration: 18.09 Å; Cα contacts (8 Å, |Δi|>4): 106; chains: 1; bounding box: 40×42×51 Å

Mean predicted aligned error: 6.33 Å